Protein AF-A0A6L3IJW3-F1 (afdb_monomer_lite)

Sequence (66 aa):
YNKDKDSLDVGTATNAGLSVKHTFPFSHNHSMDANISSAYEQLLDMEEYQKEEVQEEHVAKSAFRR

Radius of gyration: 16.0 Å; chains: 1; bounding box: 27×26×48 Å

Organism: NCBI:txid357276

pLDDT: mean 84.36, std 18.11, range [44.94, 97.62]

Secondary structure (DSSP, 8-state):
-BTTTTEEEEEEEETTEEEEEEEEE--TTS-HHHHHHHHHHHHHTSHHHHSGGGTHHHHHHHTT--

Foldseek 3Di:
DDPVQQWDFDADQDPVGGPGDDIGHHDPVDDPVVRVVVVVVVVCPDPVNVPVVVPVVVVVVVPPDD

Structure (mmCIF, N/CA/C/O backbone):
data_AF-A0A6L3IJW3-F1
#
_entry.id   AF-A0A6L3IJW3-F1
#
loop_
_atom_site.group_PDB
_atom_site.id
_atom_site.type_symbol
_atom_site.label_atom_id
_atom_site.label_alt_id
_atom_site.label_comp_id
_atom_site.label_asym_id
_atom_site.label_entity_id
_atom_site.label_seq_id
_atom_site.pdbx_PDB_ins_code
_atom_site.Cartn_x
_ato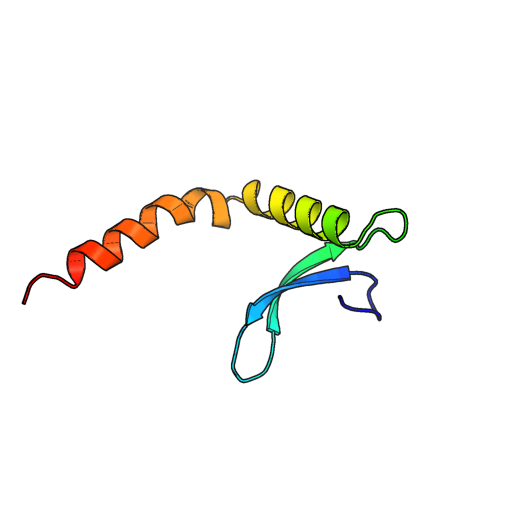m_site.Cartn_y
_atom_site.Cartn_z
_atom_site.occupancy
_atom_site.B_iso_or_equiv
_atom_site.auth_seq_id
_atom_site.auth_comp_id
_atom_site.auth_asym_id
_atom_site.auth_atom_id
_atom_site.pdbx_PDB_model_num
ATOM 1 N N . TYR A 1 1 ? 4.980 -5.358 -0.641 1.00 88.38 1 TYR A N 1
ATOM 2 C CA . TYR A 1 1 ? 5.129 -5.232 -2.102 1.00 88.38 1 TYR A CA 1
ATOM 3 C C . TYR A 1 1 ? 4.954 -6.603 -2.728 1.00 88.38 1 TYR A C 1
ATOM 5 O O . TYR A 1 1 ? 5.676 -7.528 -2.363 1.00 88.38 1 TYR A O 1
ATOM 13 N N . ASN A 1 2 ? 3.964 -6.729 -3.602 1.00 91.88 2 ASN A N 1
ATOM 14 C CA . ASN A 1 2 ? 3.650 -7.921 -4.366 1.00 91.88 2 ASN A CA 1
ATOM 15 C C . ASN A 1 2 ? 4.367 -7.842 -5.717 1.00 91.88 2 ASN A C 1
ATOM 17 O O . ASN A 1 2 ? 3.973 -7.067 -6.585 1.00 91.88 2 ASN A O 1
ATOM 21 N N . LYS A 1 3 ? 5.441 -8.624 -5.871 1.00 91.44 3 LYS A N 1
ATOM 22 C CA . L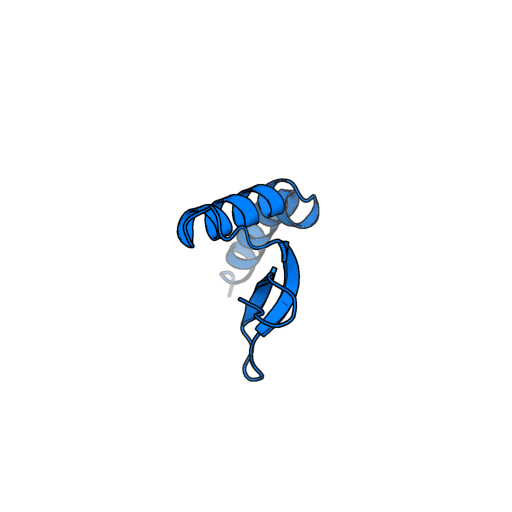YS A 1 3 ? 6.290 -8.602 -7.073 1.00 91.44 3 LYS A CA 1
ATOM 23 C C . LYS A 1 3 ? 5.586 -9.135 -8.317 1.00 91.44 3 LYS A C 1
ATOM 25 O O . LYS A 1 3 ? 5.914 -8.702 -9.412 1.00 91.44 3 LYS A O 1
ATOM 30 N N . ASP A 1 4 ? 4.642 -10.055 -8.146 1.00 93.62 4 ASP A N 1
ATOM 31 C CA . ASP A 1 4 ? 3.963 -10.705 -9.269 1.00 93.62 4 ASP A CA 1
ATOM 32 C C . ASP A 1 4 ? 2.947 -9.765 -9.929 1.00 93.62 4 ASP A C 1
ATOM 34 O O . ASP A 1 4 ? 2.675 -9.875 -11.122 1.00 93.62 4 ASP A O 1
ATOM 38 N N . LYS A 1 5 ? 2.383 -8.841 -9.141 1.00 93.56 5 LYS A N 1
ATOM 39 C CA . LYS A 1 5 ? 1.342 -7.894 -9.566 1.00 93.56 5 LYS A CA 1
ATOM 40 C C . LYS A 1 5 ? 1.821 -6.447 -9.683 1.00 93.56 5 LYS A C 1
ATOM 42 O O . LYS A 1 5 ? 1.019 -5.595 -10.044 1.00 93.56 5 LYS A O 1
ATOM 47 N N . ASP A 1 6 ? 3.085 -6.188 -9.351 1.00 94.94 6 ASP A N 1
ATOM 48 C CA . ASP A 1 6 ? 3.674 -4.848 -9.259 1.00 94.94 6 ASP A CA 1
ATOM 49 C C . ASP A 1 6 ? 2.811 -3.883 -8.418 1.00 94.94 6 ASP A C 1
ATOM 51 O O . ASP A 1 6 ? 2.355 -2.826 -8.862 1.00 94.94 6 ASP A O 1
ATOM 55 N N . SER A 1 7 ? 2.495 -4.307 -7.186 1.00 96.56 7 SER A N 1
ATOM 56 C CA . SER A 1 7 ? 1.520 -3.614 -6.336 1.00 96.56 7 SER A CA 1
ATOM 57 C C . SER A 1 7 ? 1.896 -3.558 -4.852 1.00 96.56 7 SER A C 1
ATOM 59 O O . SER A 1 7 ? 2.612 -4.406 -4.308 1.00 96.56 7 SER A O 1
ATOM 61 N N . LEU A 1 8 ? 1.398 -2.540 -4.153 1.00 96.50 8 LEU A N 1
ATOM 62 C CA . LEU A 1 8 ? 1.485 -2.398 -2.706 1.00 96.50 8 LEU A CA 1
ATOM 63 C C . LEU A 1 8 ? 0.203 -2.924 -2.053 1.00 96.50 8 LEU A C 1
ATOM 65 O O . LEU A 1 8 ? -0.842 -2.279 -2.095 1.00 96.50 8 LEU A O 1
ATOM 69 N N . ASP A 1 9 ? 0.305 -4.102 -1.441 1.00 96.69 9 ASP A N 1
ATOM 70 C CA . ASP A 1 9 ? -0.772 -4.689 -0.645 1.00 96.69 9 ASP A CA 1
ATOM 71 C C . ASP A 1 9 ? -0.791 -4.063 0.759 1.00 96.69 9 ASP A C 1
ATOM 73 O O . ASP A 1 9 ? 0.217 -4.091 1.472 1.00 96.69 9 ASP A O 1
ATOM 77 N N . VAL A 1 10 ? -1.942 -3.515 1.147 1.00 94.69 10 VAL A N 1
ATOM 78 C CA . VAL A 1 10 ? -2.208 -2.889 2.447 1.00 94.69 10 VAL A CA 1
ATOM 79 C C . VAL A 1 10 ? -3.311 -3.666 3.153 1.00 94.69 10 VAL A C 1
ATOM 81 O O . VAL A 1 10 ? -4.321 -4.040 2.556 1.00 94.69 10 VAL A O 1
ATOM 84 N N . GLY A 1 11 ? -3.128 -3.944 4.439 1.00 93.62 11 GLY A N 1
ATOM 85 C CA . GLY A 1 11 ? -4.087 -4.727 5.202 1.00 93.62 11 GLY A CA 1
ATOM 86 C C . GLY A 1 11 ? -3.668 -4.926 6.648 1.00 93.62 11 GLY A C 1
ATOM 87 O O . GLY A 1 11 ? -2.734 -4.295 7.141 1.00 93.62 11 GLY A O 1
ATOM 88 N N . THR A 1 12 ? -4.365 -5.825 7.332 1.00 93.44 12 THR A N 1
ATOM 89 C CA . THR A 1 12 ? -4.137 -6.093 8.753 1.00 93.44 12 THR A CA 1
ATOM 90 C C . THR A 1 12 ? -3.100 -7.198 8.925 1.00 93.44 12 THR A C 1
ATOM 92 O O . THR A 1 12 ? -3.202 -8.263 8.310 1.00 93.44 12 THR A O 1
ATOM 95 N N . ALA A 1 13 ? -2.102 -6.965 9.777 1.00 93.50 13 ALA A N 1
ATOM 96 C CA . ALA A 1 13 ? -1.145 -7.995 10.160 1.00 93.50 13 ALA A CA 1
ATOM 97 C C . ALA A 1 13 ? -1.811 -9.028 11.085 1.00 93.50 13 ALA A C 1
ATOM 99 O O . ALA A 1 13 ? -2.452 -8.675 12.073 1.00 93.50 13 ALA A O 1
ATOM 100 N N . THR A 1 14 ? -1.650 -10.310 10.768 1.00 94.88 14 THR A N 1
ATOM 101 C CA . THR A 1 14 ? -2.188 -11.447 11.527 1.00 94.88 14 THR A CA 1
ATOM 102 C C . THR A 1 14 ? -1.084 -12.466 11.809 1.00 94.88 14 THR A C 1
ATOM 104 O O . THR A 1 14 ? 0.005 -12.404 11.237 1.00 94.88 14 THR A O 1
ATOM 107 N N . ASN A 1 15 ? -1.368 -13.458 12.653 1.00 94.50 15 ASN A N 1
ATOM 108 C CA . ASN A 1 15 ? -0.453 -14.576 12.902 1.00 94.50 15 ASN A CA 1
ATOM 109 C C . ASN A 1 15 ? -0.200 -15.456 11.660 1.00 94.50 15 ASN A C 1
ATOM 111 O O . ASN A 1 15 ? 0.796 -16.172 11.627 1.00 94.50 15 ASN A O 1
ATOM 115 N N . ALA A 1 16 ? -1.071 -15.396 10.649 1.00 94.56 16 ALA A N 1
ATOM 116 C CA . ALA A 1 16 ? -0.924 -16.101 9.376 1.00 94.56 16 ALA A CA 1
ATOM 117 C C . ALA A 1 16 ? -0.268 -15.242 8.273 1.00 94.56 16 ALA A C 1
ATOM 119 O O . ALA A 1 16 ? -0.171 -15.681 7.129 1.00 94.56 16 ALA A O 1
ATOM 120 N N . GLY A 1 17 ? 0.177 -14.022 8.597 1.00 93.62 17 GLY A N 1
ATOM 121 C CA . GLY A 1 17 ? 0.730 -13.061 7.642 1.00 93.62 17 GLY A CA 1
ATOM 122 C C . GLY A 1 17 ? -0.185 -11.856 7.428 1.00 93.62 17 GLY A C 1
ATOM 123 O O . GLY A 1 17 ? -0.936 -11.462 8.321 1.00 93.62 17 GLY A O 1
ATOM 124 N N . LEU A 1 18 ? -0.106 -11.236 6.250 1.00 94.31 18 LEU A N 1
ATOM 125 C CA . LEU A 1 18 ? -0.887 -10.044 5.919 1.00 94.31 18 LEU A CA 1
ATOM 126 C C . LEU A 1 18 ? -2.256 -10.433 5.344 1.00 94.31 18 LEU A C 1
ATOM 128 O O . LEU A 1 18 ? -2.334 -11.022 4.268 1.00 94.31 18 LEU A O 1
ATOM 132 N N . SER A 1 19 ? -3.334 -10.056 6.033 1.00 95.50 19 SER A N 1
ATOM 133 C CA . SER A 1 19 ? -4.689 -10.108 5.480 1.00 95.50 19 SER A CA 1
ATOM 134 C C . SER A 1 19 ? -4.925 -8.852 4.646 1.00 95.50 19 SER A C 1
ATOM 136 O O . SER A 1 19 ? -5.263 -7.799 5.189 1.00 95.50 19 SER A O 1
ATOM 138 N N . VAL A 1 20 ? -4.700 -8.956 3.336 1.00 95.50 20 VAL A N 1
ATOM 139 C CA . VAL A 1 20 ? -4.802 -7.834 2.390 1.00 95.50 20 VAL A CA 1
ATOM 140 C C . VAL A 1 20 ? -6.236 -7.304 2.331 1.00 95.50 20 VAL A C 1
ATOM 142 O O . VAL A 1 20 ? -7.174 -8.077 2.148 1.00 95.50 20 VAL A O 1
ATOM 145 N N . LYS A 1 21 ? -6.391 -5.985 2.478 1.00 95.56 21 LYS A N 1
ATOM 146 C CA . LYS A 1 21 ? -7.662 -5.260 2.331 1.00 95.56 21 LYS A CA 1
ATOM 147 C C . LYS A 1 21 ? -7.697 -4.432 1.047 1.00 95.56 21 LYS A C 1
ATOM 149 O O . LYS A 1 21 ? -8.681 -4.476 0.317 1.00 95.56 21 LYS A O 1
ATOM 154 N N . HIS A 1 22 ? -6.603 -3.732 0.749 1.00 96.12 22 HIS A N 1
ATOM 155 C CA . HIS A 1 22 ? -6.465 -2.878 -0.427 1.00 96.12 22 HIS A CA 1
ATOM 156 C C . HIS A 1 22 ? -5.166 -3.188 -1.163 1.00 96.12 22 HIS A C 1
ATOM 158 O O . HIS A 1 22 ? -4.175 -3.604 -0.563 1.00 96.12 22 HIS A O 1
ATOM 164 N N . THR A 1 23 ? -5.168 -2.945 -2.467 1.00 96.56 23 THR A N 1
ATOM 165 C CA . THR A 1 23 ? -3.993 -3.097 -3.319 1.00 96.56 23 THR A CA 1
ATOM 166 C C . THR A 1 23 ? -3.866 -1.851 -4.181 1.00 96.56 23 THR A C 1
ATOM 168 O O . THR A 1 23 ? -4.799 -1.502 -4.901 1.00 96.56 23 THR A O 1
ATOM 171 N N . PHE A 1 24 ? -2.704 -1.207 -4.122 1.00 96.94 24 PHE A N 1
ATOM 172 C CA . PHE A 1 24 ? -2.389 -0.007 -4.895 1.00 96.94 24 PHE A CA 1
ATOM 173 C C . PHE A 1 24 ? -1.299 -0.305 -5.929 1.00 96.94 24 PHE A C 1
ATOM 175 O O . PHE A 1 24 ? -0.423 -1.125 -5.651 1.00 96.94 24 PHE A O 1
ATOM 182 N N . PRO A 1 25 ? -1.313 0.324 -7.115 1.00 96.38 25 PRO A N 1
ATOM 183 C CA . PRO A 1 25 ? -0.246 0.148 -8.096 1.00 96.38 25 PRO A CA 1
ATOM 184 C C . PRO A 1 25 ? 1.089 0.658 -7.542 1.00 96.38 25 PRO A C 1
ATOM 186 O O . PRO A 1 25 ? 1.132 1.699 -6.885 1.00 96.38 25 PRO A O 1
ATOM 189 N N . PHE A 1 26 ? 2.177 -0.062 -7.810 1.00 96.12 26 PHE A N 1
ATOM 190 C CA . PHE A 1 26 ? 3.520 0.381 -7.456 1.00 96.12 26 PHE A CA 1
ATOM 191 C C . PHE A 1 26 ? 4.161 1.107 -8.648 1.00 96.12 26 PHE A C 1
ATOM 193 O O . PHE A 1 26 ? 4.231 0.599 -9.761 1.00 96.12 26 PHE A O 1
ATOM 200 N N . SER A 1 27 ? 4.620 2.335 -8.429 1.00 95.94 27 SER A N 1
ATOM 201 C CA . SER A 1 27 ? 5.338 3.137 -9.414 1.00 95.94 27 SER A CA 1
ATOM 202 C C . SER A 1 27 ? 6.841 2.991 -9.207 1.00 95.94 27 SER A C 1
ATOM 204 O O . SER A 1 27 ? 7.412 3.556 -8.271 1.00 95.94 27 SER A O 1
ATOM 206 N N . HIS A 1 28 ? 7.505 2.289 -10.127 1.00 95.69 28 HIS A N 1
ATOM 207 C CA . HIS A 1 28 ? 8.966 2.141 -10.154 1.00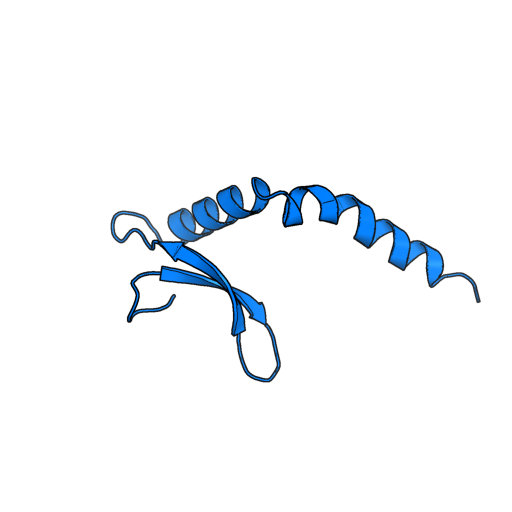 95.69 28 HIS A CA 1
ATOM 208 C C . HIS A 1 28 ? 9.729 3.445 -10.422 1.00 95.69 28 HIS A C 1
ATOM 210 O O . HIS A 1 28 ? 10.925 3.531 -10.151 1.00 95.69 28 HIS A O 1
ATOM 216 N N . ASN A 1 29 ? 9.040 4.466 -10.934 1.00 97.12 29 ASN A N 1
ATOM 217 C CA . ASN A 1 29 ? 9.612 5.794 -11.146 1.00 97.12 29 ASN A CA 1
ATOM 218 C C . ASN A 1 29 ? 9.704 6.599 -9.839 1.00 97.12 29 ASN A C 1
ATOM 220 O O . ASN A 1 29 ? 10.309 7.668 -9.814 1.00 97.12 29 ASN A O 1
ATOM 224 N N . HIS A 1 30 ? 9.058 6.122 -8.774 1.00 94.38 30 HIS A N 1
ATOM 225 C CA . HIS A 1 30 ? 8.947 6.800 -7.491 1.00 94.38 30 HIS A CA 1
ATOM 226 C C . HIS A 1 30 ? 9.677 5.995 -6.410 1.00 94.38 30 HIS A C 1
ATOM 228 O O . HIS A 1 30 ? 9.811 4.774 -6.496 1.00 94.38 30 HIS A O 1
ATOM 234 N N . SER A 1 31 ? 10.153 6.681 -5.367 1.00 96.75 31 SER A N 1
ATOM 235 C CA . SER A 1 31 ? 10.747 6.004 -4.212 1.00 96.75 31 SER A CA 1
ATOM 236 C C . SER A 1 31 ? 9.711 5.137 -3.490 1.00 96.75 31 SER A C 1
ATOM 238 O O . SER A 1 31 ? 8.498 5.307 -3.649 1.00 96.75 31 SER A O 1
ATOM 240 N N . MET A 1 32 ? 10.184 4.209 -2.658 1.00 94.94 32 MET A N 1
ATOM 241 C CA . MET A 1 32 ? 9.295 3.398 -1.825 1.00 94.94 32 MET A CA 1
ATOM 242 C C . MET A 1 32 ? 8.417 4.277 -0.924 1.00 94.94 32 MET A C 1
ATOM 244 O O . MET A 1 32 ? 7.211 4.058 -0.861 1.00 94.94 32 MET A O 1
ATOM 248 N N . ASP A 1 33 ? 8.995 5.309 -0.305 1.00 97.31 33 ASP A N 1
ATOM 249 C CA . ASP A 1 33 ? 8.255 6.234 0.558 1.00 97.31 33 ASP A CA 1
ATOM 250 C C . ASP A 1 33 ? 7.172 6.992 -0.213 1.00 97.31 33 ASP A C 1
ATOM 252 O O . ASP A 1 33 ? 6.053 7.114 0.267 1.00 97.31 33 ASP A O 1
ATOM 256 N N . ALA A 1 34 ? 7.454 7.429 -1.444 1.00 97.62 34 ALA A N 1
ATOM 257 C CA . ALA A 1 34 ? 6.460 8.105 -2.275 1.00 97.62 34 ALA A CA 1
ATOM 258 C C . ALA A 1 34 ? 5.283 7.183 -2.648 1.00 97.62 34 ALA A C 1
ATOM 260 O O . ALA A 1 34 ? 4.137 7.627 -2.673 1.00 97.62 34 ALA A O 1
ATOM 261 N N . ASN A 1 35 ? 5.548 5.895 -2.893 1.00 96.88 35 ASN A N 1
ATOM 262 C CA . ASN A 1 35 ? 4.496 4.899 -3.106 1.00 96.88 35 ASN A CA 1
ATOM 263 C C . ASN A 1 35 ? 3.648 4.682 -1.843 1.00 96.88 35 ASN A C 1
ATOM 265 O O . ASN A 1 35 ? 2.425 4.590 -1.931 1.00 96.88 35 ASN A O 1
ATOM 269 N N . ILE A 1 36 ? 4.287 4.624 -0.670 1.00 96.62 36 ILE A N 1
ATOM 270 C CA . ILE A 1 36 ? 3.600 4.457 0.618 1.00 96.62 36 ILE A CA 1
ATOM 271 C C . ILE A 1 36 ? 2.730 5.680 0.928 1.00 96.62 36 ILE A C 1
ATOM 273 O O . ILE A 1 36 ? 1.557 5.509 1.253 1.00 96.62 36 ILE A O 1
ATOM 277 N N . SER A 1 37 ? 3.260 6.898 0.780 1.00 96.94 37 SER A N 1
ATOM 278 C CA . SER A 1 37 ? 2.499 8.132 1.004 1.00 96.94 37 SER A CA 1
ATOM 279 C C . SER A 1 37 ? 1.296 8.234 0.070 1.00 96.94 37 SER A C 1
ATOM 281 O O . SER A 1 37 ? 0.199 8.529 0.527 1.00 96.94 37 SER A O 1
ATOM 283 N N . SER A 1 38 ? 1.462 7.907 -1.216 1.00 96.81 38 SER A N 1
ATOM 284 C CA . SER A 1 38 ? 0.347 7.931 -2.170 1.00 96.81 38 SER A CA 1
ATOM 285 C C . SER A 1 38 ? -0.738 6.901 -1.840 1.00 96.81 38 SER A C 1
ATOM 287 O O . SER A 1 38 ? -1.924 7.200 -1.963 1.00 96.81 38 SER A O 1
ATOM 289 N N . ALA A 1 39 ?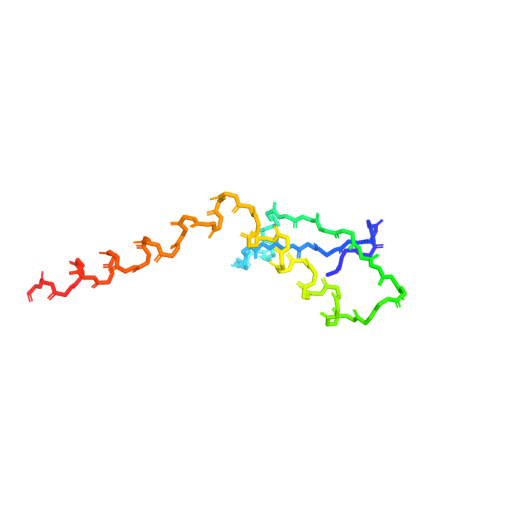 -0.359 5.696 -1.402 1.00 96.31 39 ALA A N 1
ATOM 290 C CA . ALA A 1 39 ? -1.323 4.701 -0.938 1.00 96.31 39 ALA A CA 1
ATOM 291 C C . ALA A 1 39 ? -2.056 5.173 0.328 1.00 96.31 39 ALA A C 1
ATOM 293 O O . ALA A 1 39 ? -3.257 4.963 0.453 1.00 96.31 39 ALA A O 1
ATOM 294 N N . TYR A 1 40 ? -1.352 5.838 1.247 1.00 94.94 40 TYR A N 1
ATOM 295 C CA . TYR A 1 40 ? -1.943 6.397 2.461 1.00 94.94 40 TYR A CA 1
ATOM 296 C C . TYR A 1 40 ? -2.961 7.504 2.158 1.00 94.94 40 TYR A C 1
ATOM 298 O O . TYR A 1 40 ? -4.070 7.464 2.679 1.00 94.94 40 TYR A O 1
ATOM 306 N N . GLU A 1 41 ? -2.626 8.444 1.273 1.00 95.81 41 GLU A N 1
ATOM 307 C CA . GLU A 1 41 ? -3.549 9.498 0.827 1.00 95.81 41 GLU A CA 1
ATOM 308 C C . GLU A 1 41 ? -4.820 8.905 0.205 1.00 95.81 41 GLU A C 1
ATOM 310 O O . GLU A 1 41 ? -5.927 9.285 0.576 1.00 95.81 41 GLU A O 1
ATOM 315 N N . GLN A 1 42 ? -4.676 7.894 -0.658 1.00 95.75 42 GLN A N 1
ATOM 316 C CA . GLN A 1 42 ? -5.824 7.208 -1.254 1.00 95.75 42 GLN A CA 1
ATOM 317 C C . GLN A 1 42 ? -6.707 6.501 -0.219 1.00 95.75 42 GLN A C 1
ATOM 319 O O . GLN A 1 42 ? -7.913 6.408 -0.425 1.00 95.75 42 GLN A O 1
ATOM 324 N N . LEU A 1 43 ? -6.134 5.993 0.877 1.00 94.31 43 LEU A N 1
ATOM 325 C CA . LEU A 1 43 ? -6.915 5.404 1.967 1.00 94.31 43 LEU A CA 1
ATOM 326 C C . LEU A 1 43 ? -7.707 6.476 2.718 1.00 94.31 43 LEU A C 1
ATOM 328 O O . LEU A 1 43 ? -8.884 6.264 2.985 1.00 94.31 43 LEU A O 1
ATOM 332 N N . LEU A 1 44 ? -7.109 7.635 3.010 1.00 92.00 44 LEU A N 1
ATOM 333 C CA . LEU A 1 44 ? -7.807 8.735 3.691 1.00 92.00 44 LEU A CA 1
ATOM 334 C C . LEU A 1 44 ? -9.018 9.257 2.899 1.00 92.00 44 LEU A C 1
ATOM 336 O O . LEU A 1 44 ? -10.008 9.691 3.490 1.00 92.00 44 LEU A O 1
ATOM 340 N N . ASP A 1 45 ? -8.971 9.170 1.571 1.00 93.69 45 ASP A N 1
ATOM 341 C CA . ASP A 1 45 ? -10.078 9.566 0.700 1.00 93.69 45 ASP A CA 1
ATOM 342 C C . ASP A 1 45 ? -11.238 8.548 0.669 1.00 93.69 45 ASP A C 1
ATOM 344 O O . ASP A 1 45 ? -12.321 8.866 0.170 1.00 93.69 45 ASP A O 1
ATOM 348 N N . MET A 1 46 ? -11.065 7.334 1.205 1.00 93.25 46 MET A N 1
ATOM 349 C CA . MET A 1 46 ? -12.123 6.318 1.231 1.00 93.25 46 MET A CA 1
ATOM 350 C C . MET A 1 46 ? -13.078 6.515 2.414 1.00 93.25 46 MET A C 1
ATOM 352 O O . MET A 1 46 ? -12.664 6.710 3.555 1.00 93.25 46 MET A O 1
ATOM 356 N N . GLU A 1 47 ? -14.382 6.350 2.169 1.00 90.44 47 GLU A N 1
ATOM 357 C CA . GLU A 1 47 ? -15.419 6.508 3.202 1.00 90.44 47 GLU A CA 1
ATOM 358 C C . GLU A 1 47 ? -15.237 5.597 4.429 1.00 90.44 47 GLU A C 1
ATOM 360 O O . GLU A 1 47 ? -15.663 5.969 5.525 1.00 90.44 47 GLU A O 1
ATOM 365 N N . GLU A 1 48 ? -14.645 4.407 4.249 1.00 86.88 48 GLU A N 1
ATOM 366 C CA . GLU A 1 48 ? -14.335 3.464 5.337 1.00 86.88 48 GLU A CA 1
ATOM 367 C C . GLU A 1 48 ? -13.435 4.127 6.386 1.00 86.88 48 GLU A C 1
ATOM 369 O O . GLU A 1 48 ? -13.716 4.034 7.578 1.00 86.88 48 GLU A O 1
ATOM 374 N N . TYR A 1 49 ? -12.435 4.890 5.941 1.00 86.31 49 TYR A N 1
ATOM 375 C CA . TYR A 1 49 ? -11.430 5.510 6.803 1.00 86.31 49 TYR A CA 1
ATOM 376 C C . TYR A 1 49 ? -11.788 6.934 7.239 1.00 86.31 49 TYR A C 1
ATOM 378 O O . TYR A 1 49 ? -11.283 7.414 8.248 1.00 86.31 49 TYR A O 1
ATOM 386 N N . GLN A 1 50 ? -12.733 7.591 6.566 1.00 84.31 50 GLN A N 1
ATOM 387 C CA . GLN A 1 50 ? -13.246 8.902 6.986 1.00 84.31 50 GLN A CA 1
ATOM 388 C C . GLN A 1 50 ? -14.111 8.842 8.257 1.00 84.31 50 GLN A C 1
ATOM 390 O O . GLN A 1 50 ? -14.321 9.861 8.913 1.00 84.31 50 GLN A O 1
ATOM 395 N N . LYS A 1 51 ? -14.652 7.666 8.605 1.00 65.88 51 LYS A N 1
ATOM 396 C CA . LYS A 1 51 ? -15.568 7.477 9.748 1.00 65.88 51 LYS A CA 1
ATOM 397 C C . LYS A 1 51 ? -14.901 6.834 10.971 1.00 65.88 51 LYS A C 1
ATOM 399 O O . LYS A 1 51 ? -15.507 6.812 12.045 1.00 65.88 51 LYS A O 1
ATOM 404 N N . GLU A 1 52 ? -13.683 6.308 10.834 1.00 55.75 52 GLU A N 1
ATOM 405 C CA . GLU A 1 52 ? -12.992 5.572 11.904 1.00 55.75 52 GLU A CA 1
ATOM 406 C C . GLU A 1 52 ? -12.442 6.470 13.028 1.00 55.75 52 GLU A C 1
ATOM 408 O O . GLU A 1 52 ? -12.360 6.001 14.163 1.00 55.75 52 GLU A O 1
ATOM 413 N N . GLU A 1 53 ? -12.211 7.773 12.797 1.00 50.81 53 GLU A N 1
ATOM 414 C CA . GLU A 1 53 ? -11.771 8.704 13.859 1.00 50.81 53 GLU A CA 1
ATOM 415 C C . GLU A 1 53 ? -12.770 8.830 15.031 1.00 50.81 53 GLU A C 1
ATOM 417 O O . GLU A 1 53 ? -12.385 9.20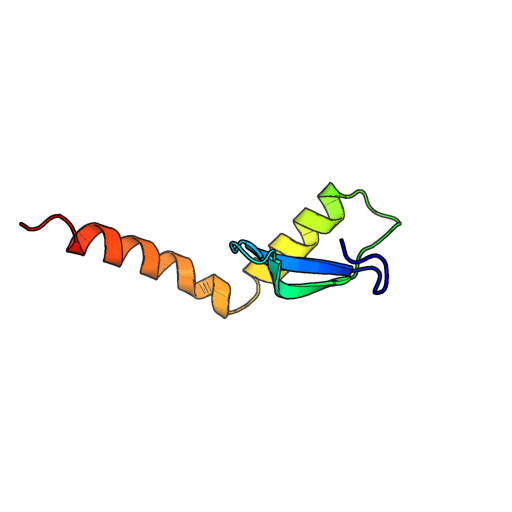1 16.138 1.00 50.81 53 GLU A O 1
ATOM 422 N N . VAL A 1 54 ? -14.053 8.488 14.843 1.00 48.12 54 VAL A N 1
ATOM 423 C CA . VAL A 1 54 ? -15.096 8.672 15.877 1.00 48.12 54 VAL A CA 1
ATOM 424 C C . VAL A 1 54 ? -15.287 7.430 16.768 1.00 48.12 54 VAL A C 1
ATOM 426 O O . VAL A 1 54 ? -15.847 7.519 17.869 1.00 48.12 54 VAL A O 1
ATOM 429 N N . GLN A 1 55 ? -14.840 6.248 16.328 1.00 47.25 55 GLN A N 1
ATOM 430 C CA . GLN A 1 55 ? -15.150 4.986 17.016 1.00 47.25 55 GLN A CA 1
ATOM 431 C C . GLN A 1 55 ? -14.090 4.552 18.039 1.00 47.25 55 GLN A C 1
ATOM 433 O O . GLN A 1 55 ? -14.459 3.968 19.062 1.00 47.25 55 GLN A O 1
ATOM 438 N N . GLU A 1 56 ? -12.808 4.886 17.852 1.00 48.88 56 GLU A N 1
ATOM 439 C CA . GLU A 1 56 ? -11.768 4.545 18.839 1.00 48.88 56 GLU A CA 1
ATOM 440 C C . GLU A 1 56 ? -11.947 5.284 20.182 1.00 48.88 56 GLU A C 1
ATOM 442 O O . GLU A 1 56 ? -11.659 4.726 21.246 1.00 48.88 56 GLU A O 1
ATOM 447 N N . GLU A 1 57 ? -12.528 6.491 20.183 1.00 47.16 57 GLU A N 1
ATOM 448 C CA . GLU A 1 57 ? -12.770 7.261 21.414 1.00 47.16 57 GLU A CA 1
ATOM 449 C C . GLU A 1 57 ? -13.872 6.645 22.308 1.00 47.16 57 GLU A C 1
ATOM 451 O O . GLU A 1 57 ? -13.852 6.779 23.538 1.00 47.16 57 GLU A O 1
ATOM 456 N N . HIS A 1 58 ? -14.836 5.930 21.719 1.00 44.94 58 HIS A N 1
ATOM 457 C CA . HIS A 1 58 ? -15.989 5.400 22.455 1.00 44.94 58 HIS A CA 1
ATOM 458 C C . HIS A 1 58 ? -15.689 4.100 23.211 1.00 44.94 58 HIS A C 1
ATOM 460 O O . HIS A 1 58 ? -16.253 3.872 24.287 1.00 44.94 58 HIS A O 1
ATOM 466 N N . VAL A 1 59 ? -14.770 3.265 22.716 1.00 54.25 59 VAL A N 1
ATOM 467 C CA . VAL A 1 59 ? -14.426 1.997 23.382 1.00 54.25 59 VAL A CA 1
ATOM 468 C C . VAL A 1 59 ? -13.611 2.258 24.653 1.00 54.25 59 VAL A C 1
ATOM 470 O O . VAL A 1 59 ? -13.915 1.681 25.702 1.00 54.25 59 VAL A O 1
ATOM 473 N N . ALA A 1 60 ? -12.666 3.206 24.609 1.00 53.19 60 ALA A N 1
ATOM 474 C CA . ALA A 1 60 ? -11.824 3.558 25.752 1.00 53.19 60 ALA A CA 1
ATOM 475 C C . ALA A 1 60 ? -12.632 4.106 26.942 1.00 53.19 60 ALA A C 1
ATOM 477 O O . ALA A 1 60 ? -12.330 3.784 28.085 1.00 53.19 60 ALA A O 1
ATOM 478 N N . LYS A 1 61 ? -13.709 4.871 26.714 1.00 52.22 61 LYS A N 1
ATOM 479 C CA . LYS A 1 61 ? -14.525 5.435 27.811 1.00 52.22 61 LYS A CA 1
ATOM 480 C C . LYS A 1 61 ? -15.492 4.433 28.452 1.00 52.22 61 LYS A C 1
ATOM 482 O O . LYS A 1 61 ? -15.960 4.678 29.566 1.00 52.22 61 LYS A O 1
ATOM 487 N N . SER A 1 62 ? -15.793 3.313 27.791 1.00 54.97 62 SER A N 1
ATOM 488 C CA . SER A 1 62 ? -16.693 2.283 28.338 1.00 54.97 62 SER A CA 1
ATOM 489 C C . SER A 1 62 ? -15.986 1.275 29.256 1.00 54.97 62 SER A C 1
ATOM 491 O O . SER A 1 62 ? -16.626 0.685 30.123 1.00 54.97 62 SER A O 1
ATOM 493 N N . ALA A 1 63 ? -14.662 1.125 29.127 1.00 57.09 63 ALA A N 1
ATOM 494 C CA . ALA A 1 63 ? -13.880 0.130 29.863 1.00 57.09 63 ALA A CA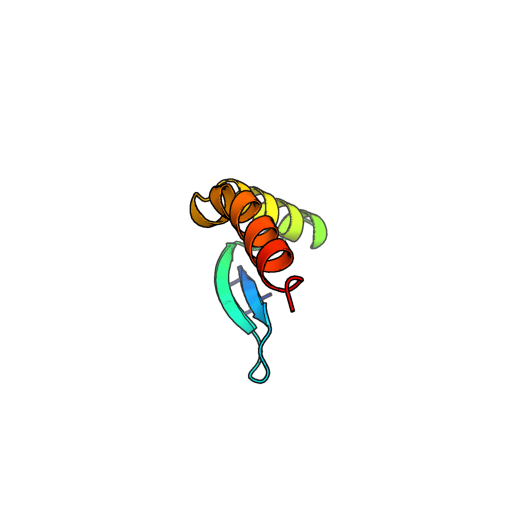 1
ATOM 495 C C . ALA A 1 63 ? -13.383 0.592 31.252 1.00 57.09 63 ALA A C 1
ATOM 497 O O . ALA A 1 63 ? -12.882 -0.228 32.017 1.00 57.09 63 ALA A O 1
ATOM 498 N N . PHE A 1 64 ? -13.545 1.873 31.615 1.00 57.69 64 PHE A N 1
ATOM 499 C CA . PHE A 1 64 ? -13.065 2.434 32.893 1.00 57.69 64 PHE A CA 1
ATOM 500 C C . PHE A 1 64 ? -14.135 2.589 33.985 1.00 57.69 64 PHE A C 1
ATOM 502 O O . PHE A 1 64 ? -13.903 3.275 34.979 1.00 57.69 64 PHE A O 1
ATOM 509 N N . ARG A 1 65 ? -15.304 1.952 33.854 1.00 54.47 65 ARG A N 1
ATOM 510 C CA . ARG A 1 65 ? -16.264 1.859 34.967 1.00 54.47 65 ARG A CA 1
ATOM 511 C C . ARG A 1 65 ? -16.351 0.425 35.473 1.00 54.47 65 ARG A C 1
ATOM 513 O O . ARG A 1 65 ? -17.192 -0.344 35.016 1.00 54.47 65 ARG A O 1
ATOM 520 N N . ARG A 1 66 ? -15.495 0.087 36.433 1.00 54.62 66 ARG A N 1
ATOM 521 C CA . ARG A 1 66 ? -15.741 -1.002 37.378 1.00 54.62 66 ARG A CA 1
ATOM 522 C C . ARG A 1 66 ? -15.358 -0.564 38.778 1.00 54.62 66 ARG A C 1
ATOM 524 O O . ARG A 1 66 ? -14.304 0.092 38.898 1.00 54.62 66 ARG A O 1
#